Protein AF-A0A819YT07-F1 (afdb_monomer_lite)

Sequence (107 aa):
MRFDDILPVLKWKNIRHAIMKVDIQWAEIYLCQTGDKVFDFVNIPVILMEWDIGARHDIRMQYVLKYFLGRGYVATVDMCKILDENDALRSWPPDVFWMKMNLSEIC

Secondary structure (DSSP, 8-state):
--GGGGHHHHHHTT--B--EEEE-TT-HHHHHHH-HHHHHHSB--EEEEE--TT---HHHHHHHHHHHHHTTEEEEETTTEEPPHHHHHHS--SEEEEEEGGGTT--

pLDDT: mean 87.59, std 11.16, range [54.34, 97.81]

Radius of gyration: 13.73 Å; chains: 1; bounding box: 28×25×36 Å

Structure (mmCIF, N/CA/C/O backbone):
data_AF-A0A819YT07-F1
#
_entry.id   AF-A0A819YT07-F1
#
loop_
_atom_site.group_PDB
_atom_site.id
_atom_site.type_symbol
_atom_site.label_atom_id
_atom_site.label_alt_id
_atom_site.label_comp_id
_atom_site.label_asym_id
_atom_site.label_entity_id
_atom_site.label_seq_id
_atom_site.pdbx_PDB_ins_code
_atom_site.Cartn_x
_atom_site.Cartn_y
_atom_site.Cartn_z
_atom_site.occupancy
_atom_site.B_iso_or_equiv
_atom_site.auth_seq_id
_atom_site.auth_comp_id
_atom_site.auth_asym_id
_atom_site.auth_atom_id
_atom_site.pdbx_PDB_model_num
ATOM 1 N N . MET A 1 1 ? 6.335 13.702 9.997 1.00 81.75 1 MET A N 1
ATOM 2 C CA . MET A 1 1 ? 5.110 13.075 10.533 1.00 81.75 1 MET A CA 1
ATOM 3 C C . MET A 1 1 ? 5.015 11.701 9.908 1.00 81.75 1 MET A C 1
ATOM 5 O O . MET A 1 1 ? 5.123 11.628 8.694 1.00 81.75 1 MET A O 1
ATOM 9 N N . ARG A 1 2 ? 4.907 10.640 10.709 1.00 93.25 2 ARG A N 1
ATOM 10 C CA . ARG A 1 2 ? 4.760 9.259 10.221 1.00 93.25 2 ARG A CA 1
ATOM 11 C C . ARG A 1 2 ? 3.305 8.987 9.871 1.00 93.25 2 ARG A C 1
ATOM 13 O O . ARG A 1 2 ? 2.425 9.602 10.472 1.00 93.25 2 ARG A O 1
ATOM 20 N N . PHE A 1 3 ? 3.042 8.032 8.981 1.00 94.31 3 PHE A N 1
ATOM 21 C CA . PHE A 1 3 ? 1.657 7.664 8.686 1.00 94.31 3 PHE A CA 1
ATOM 22 C C . PHE A 1 3 ? 0.936 7.140 9.939 1.00 94.31 3 PHE A C 1
ATOM 24 O O . PHE A 1 3 ? -0.160 7.595 10.251 1.00 94.31 3 PHE A O 1
ATOM 31 N N . ASP A 1 4 ? 1.604 6.312 10.745 1.00 96.75 4 ASP A N 1
ATOM 32 C CA . ASP A 1 4 ? 1.079 5.794 12.014 1.00 96.75 4 ASP A CA 1
ATOM 33 C C . ASP A 1 4 ? 0.693 6.859 13.053 1.00 96.75 4 ASP A C 1
ATOM 35 O O . ASP A 1 4 ? -0.058 6.558 13.986 1.00 96.75 4 ASP A O 1
ATOM 39 N N . ASP A 1 5 ? 1.153 8.107 12.913 1.00 97.06 5 ASP A N 1
ATOM 40 C CA . ASP A 1 5 ? 0.789 9.181 13.840 1.00 97.06 5 ASP A CA 1
ATOM 41 C C . ASP A 1 5 ? -0.709 9.561 13.718 1.00 97.06 5 ASP A C 1
ATOM 43 O O . ASP A 1 5 ? -1.254 10.192 14.623 1.00 97.06 5 ASP A O 1
ATOM 47 N N . ILE A 1 6 ? -1.415 9.122 12.660 1.00 95.06 6 ILE A N 1
ATOM 48 C CA . ILE A 1 6 ? -2.877 9.274 12.519 1.00 95.06 6 ILE A CA 1
ATOM 49 C C . ILE A 1 6 ? -3.679 8.267 13.365 1.00 95.06 6 ILE A C 1
ATOM 51 O O . ILE A 1 6 ? -4.861 8.483 13.650 1.00 95.06 6 ILE A O 1
ATOM 55 N N . LEU A 1 7 ? -3.060 7.165 13.802 1.00 96.62 7 LEU A N 1
ATOM 56 C CA . LEU A 1 7 ? -3.747 6.061 14.477 1.00 96.62 7 LEU A CA 1
ATOM 57 C C . LEU A 1 7 ? -4.580 6.478 15.707 1.00 96.62 7 LEU A C 1
ATOM 59 O O . LEU A 1 7 ? -5.684 5.948 15.862 1.00 96.62 7 LEU A O 1
ATOM 63 N N . PRO A 1 8 ? -4.135 7.407 16.583 1.00 97.56 8 PRO A N 1
ATOM 64 C CA . PRO A 1 8 ? -4.948 7.859 17.712 1.00 97.56 8 PRO A CA 1
ATOM 65 C C . PRO A 1 8 ? -6.290 8.460 17.276 1.00 97.56 8 PRO A C 1
ATOM 67 O O . PRO A 1 8 ? -7.311 8.199 17.911 1.00 97.56 8 PRO A O 1
ATOM 70 N N . VAL A 1 9 ? -6.309 9.201 16.164 1.00 96.88 9 VAL A N 1
ATOM 71 C CA . VAL A 1 9 ? -7.529 9.807 15.613 1.00 96.88 9 VAL A CA 1
ATOM 72 C C . VAL A 1 9 ? -8.461 8.728 15.065 1.00 96.88 9 VAL A C 1
ATOM 74 O O . VAL A 1 9 ? -9.653 8.738 15.369 1.00 96.88 9 VAL A O 1
ATOM 77 N N . LEU A 1 10 ? -7.919 7.755 14.322 1.00 96.56 10 LEU A N 1
ATOM 78 C CA . LEU A 1 10 ? -8.692 6.626 13.790 1.00 96.56 10 LEU A CA 1
ATOM 79 C C . LEU A 1 10 ? -9.320 5.790 14.913 1.00 96.56 10 LEU A C 1
ATOM 81 O O . LEU A 1 10 ? -10.492 5.424 14.829 1.00 96.56 10 LEU A O 1
ATOM 85 N N . LYS A 1 11 ? -8.568 5.547 15.996 1.00 97.06 11 LYS A N 1
ATOM 86 C CA . LYS A 1 11 ? -9.058 4.866 17.205 1.00 97.06 11 LYS A CA 1
ATOM 87 C C . LYS A 1 11 ? -10.160 5.655 17.896 1.00 97.06 11 LYS A C 1
ATOM 89 O O . LYS A 1 11 ? -11.200 5.084 18.208 1.00 97.06 11 LYS A O 1
ATOM 94 N N . TRP A 1 12 ? -9.955 6.955 18.099 1.00 97.81 12 TRP A N 1
ATOM 95 C CA . TRP A 1 12 ? -10.937 7.824 18.747 1.00 97.81 12 TRP A CA 1
ATOM 96 C C . TRP A 1 12 ? -12.255 7.907 17.967 1.00 97.81 12 TRP A C 1
ATOM 98 O O . TRP A 1 12 ? -13.327 7.939 18.564 1.00 97.81 12 TRP A O 1
ATOM 108 N N . LYS A 1 13 ? -12.187 7.882 16.631 1.00 96.94 13 LYS A N 1
ATOM 109 C CA . LYS A 1 13 ? -13.360 7.846 15.745 1.00 96.94 13 LYS A CA 1
ATOM 110 C C . LYS A 1 13 ? -13.908 6.438 15.477 1.00 96.94 13 LYS A C 1
ATOM 112 O O . LYS A 1 13 ? -14.896 6.317 14.763 1.00 96.94 13 LYS A O 1
ATOM 117 N N . ASN A 1 14 ? -13.289 5.391 16.028 1.00 95.50 14 ASN A N 1
ATOM 118 C CA . ASN A 1 14 ? -13.607 3.984 15.764 1.00 95.50 14 ASN A CA 1
ATOM 119 C C . ASN A 1 14 ? -13.672 3.629 14.260 1.00 95.50 14 ASN A C 1
ATOM 121 O O . ASN A 1 14 ? -14.523 2.856 13.821 1.00 95.50 14 ASN A O 1
ATOM 125 N N . ILE A 1 15 ? -12.765 4.189 13.455 1.00 96.31 15 ILE A N 1
ATOM 126 C CA . ILE A 1 15 ? -12.667 3.873 12.026 1.00 96.31 15 ILE A CA 1
ATOM 127 C C . ILE A 1 15 ? -11.940 2.535 11.880 1.00 96.31 15 ILE A C 1
ATOM 129 O O . ILE A 1 15 ? -10.742 2.439 12.137 1.00 96.31 15 ILE A O 1
ATOM 133 N N . ARG A 1 16 ? -12.678 1.494 11.485 1.00 95.50 16 ARG A N 1
ATOM 134 C CA . ARG A 1 16 ? -12.165 0.122 11.302 1.00 95.50 16 ARG A CA 1
ATOM 135 C C . ARG A 1 16 ? -12.101 -0.329 9.851 1.00 95.50 16 ARG A C 1
ATOM 137 O O . ARG A 1 16 ? -11.432 -1.312 9.560 1.00 95.50 16 ARG A O 1
ATOM 144 N N . HIS A 1 17 ? -12.778 0.384 8.961 1.00 95.56 17 HIS A N 1
ATOM 145 C CA . HIS A 1 17 ? -12.851 0.088 7.538 1.00 95.56 17 HIS A CA 1
ATOM 146 C C . HIS A 1 17 ? -12.657 1.386 6.765 1.00 95.56 17 HIS A C 1
ATOM 148 O O . HIS A 1 17 ? -13.270 2.395 7.115 1.00 95.56 17 HIS A O 1
ATOM 154 N N . ALA A 1 18 ? -11.808 1.368 5.744 1.00 94.94 18 ALA A N 1
ATOM 155 C CA . ALA A 1 18 ? -11.573 2.533 4.901 1.00 94.94 18 ALA A CA 1
ATOM 156 C C . ALA A 1 18 ? -11.133 2.108 3.502 1.00 94.94 18 ALA A C 1
ATOM 158 O O . ALA A 1 18 ? -10.440 1.111 3.350 1.00 94.94 18 ALA A O 1
ATOM 159 N N . ILE A 1 19 ? -11.488 2.894 2.493 1.00 93.75 19 ILE A N 1
ATOM 160 C CA . ILE A 1 19 ? -10.828 2.848 1.186 1.00 93.75 19 ILE A CA 1
ATOM 161 C C . ILE A 1 19 ? -9.760 3.938 1.203 1.00 93.75 19 ILE A C 1
ATOM 163 O O . ILE A 1 19 ? -9.971 4.999 1.794 1.00 93.75 19 ILE A O 1
ATOM 167 N N . MET A 1 20 ? -8.611 3.671 0.594 1.00 95.69 20 MET A N 1
ATOM 168 C CA . MET A 1 20 ? -7.482 4.592 0.611 1.00 95.69 20 MET A CA 1
ATOM 169 C C . MET A 1 20 ? -7.153 5.071 -0.801 1.00 95.69 20 MET A C 1
ATOM 171 O O . MET A 1 20 ? -7.040 4.270 -1.723 1.00 95.69 20 MET A O 1
ATOM 175 N N . LYS A 1 21 ? -6.959 6.382 -0.949 1.00 95.69 21 LYS A N 1
ATOM 176 C CA . LYS A 1 21 ? -6.259 6.974 -2.089 1.00 95.69 21 LYS A CA 1
ATOM 177 C C . LYS A 1 21 ? -4.899 7.469 -1.599 1.00 95.69 21 LYS A C 1
ATOM 179 O O . LYS A 1 21 ? -4.833 8.136 -0.567 1.00 95.69 21 LYS A O 1
ATOM 184 N N . VAL A 1 22 ? -3.839 7.140 -2.325 1.00 94.69 22 VAL A N 1
ATOM 185 C CA . VAL A 1 22 ? -2.468 7.580 -2.086 1.00 94.69 22 VAL A CA 1
ATOM 186 C C . VAL A 1 22 ? -2.004 8.353 -3.310 1.00 94.69 22 VAL A C 1
ATOM 188 O O . VAL A 1 22 ? -1.830 7.784 -4.379 1.00 94.69 22 VAL A O 1
ATOM 191 N N . ASP A 1 23 ? -1.800 9.646 -3.120 1.00 92.38 23 ASP A N 1
ATOM 192 C CA . ASP A 1 23 ? -1.199 10.551 -4.096 1.00 92.38 23 ASP A CA 1
ATOM 193 C C . ASP A 1 23 ? -0.101 11.314 -3.348 1.00 92.38 23 ASP A C 1
ATOM 195 O O . ASP A 1 23 ? -0.326 12.360 -2.734 1.00 92.38 23 ASP A O 1
ATOM 199 N N . ILE A 1 24 ? 1.059 10.662 -3.232 1.00 85.88 24 ILE A N 1
ATOM 200 C CA . ILE A 1 24 ? 2.232 11.200 -2.541 1.00 85.88 24 ILE A CA 1
ATOM 201 C C . ILE A 1 24 ? 3.438 11.032 -3.449 1.00 85.88 24 ILE A C 1
ATOM 203 O O . ILE A 1 24 ? 3.981 9.945 -3.613 1.00 85.88 24 ILE A O 1
ATOM 207 N N . GLN A 1 25 ? 3.885 12.132 -4.036 1.00 83.50 25 GLN A N 1
ATOM 208 C CA . GLN A 1 25 ? 5.040 12.094 -4.916 1.00 83.50 25 GLN A CA 1
ATOM 209 C C . GLN A 1 25 ? 6.291 11.720 -4.106 1.00 83.50 25 GLN A C 1
ATOM 211 O O . GLN A 1 25 ? 6.647 12.410 -3.149 1.00 83.50 25 GLN A O 1
ATOM 216 N N . TRP A 1 26 ? 6.969 10.636 -4.497 1.00 80.75 26 TRP A N 1
ATOM 217 C CA . TRP A 1 26 ? 8.278 10.215 -3.963 1.00 80.75 26 TRP A CA 1
ATOM 218 C C . TRP A 1 26 ? 8.289 9.690 -2.518 1.00 80.75 26 TRP A C 1
ATOM 220 O O . TRP A 1 26 ? 9.351 9.327 -2.008 1.00 80.75 26 TRP A O 1
ATOM 230 N N . ALA A 1 27 ? 7.132 9.609 -1.859 1.00 88.12 27 ALA A N 1
ATOM 231 C CA . ALA A 1 27 ? 7.007 9.218 -0.453 1.00 88.12 27 ALA A CA 1
ATOM 232 C C . ALA A 1 27 ? 6.249 7.892 -0.239 1.00 88.12 27 ALA A C 1
ATOM 234 O O . ALA A 1 27 ? 5.905 7.541 0.889 1.00 88.12 27 ALA A O 1
ATOM 235 N N . GLU A 1 28 ? 6.029 7.117 -1.298 1.00 91.56 28 GLU A N 1
ATOM 236 C CA . GLU A 1 28 ? 5.312 5.837 -1.281 1.00 91.56 28 GLU A CA 1
ATOM 237 C C . GLU A 1 28 ? 6.036 4.808 -0.396 1.00 91.56 28 GLU A C 1
ATOM 239 O O . GLU A 1 28 ? 5.406 4.098 0.390 1.00 91.56 28 GLU A O 1
ATOM 244 N N . ILE A 1 29 ? 7.379 4.791 -0.431 1.00 91.81 29 ILE A N 1
ATOM 245 C CA . ILE A 1 29 ? 8.186 3.980 0.501 1.00 91.81 29 ILE A CA 1
ATOM 246 C C . ILE A 1 29 ? 7.928 4.417 1.941 1.00 91.81 29 ILE A C 1
ATOM 248 O O . ILE A 1 29 ? 7.785 3.574 2.820 1.00 91.81 29 ILE A O 1
ATOM 252 N N . TYR A 1 30 ? 7.875 5.726 2.193 1.00 93.25 30 TYR A N 1
ATOM 253 C CA . TYR A 1 30 ? 7.731 6.259 3.544 1.00 93.25 30 TYR A CA 1
ATOM 254 C C . TYR A 1 30 ? 6.374 5.893 4.158 1.00 93.25 30 TYR A C 1
ATOM 256 O O . TYR A 1 30 ? 6.306 5.569 5.346 1.00 93.25 30 TYR A O 1
ATOM 264 N N . LEU A 1 31 ? 5.306 5.862 3.351 1.00 94.69 31 LEU A N 1
ATOM 265 C CA . LEU A 1 31 ? 4.010 5.306 3.753 1.00 94.69 31 LEU A CA 1
ATOM 266 C C . LEU A 1 31 ? 4.157 3.851 4.216 1.00 94.69 31 LEU A C 1
ATOM 268 O O . LEU A 1 31 ? 3.725 3.510 5.314 1.00 94.69 31 LEU A O 1
ATOM 272 N N . CYS A 1 32 ? 4.812 3.015 3.410 1.00 94.94 32 CYS A N 1
ATOM 273 C CA . CYS A 1 32 ? 5.009 1.598 3.713 1.00 94.94 32 CYS A CA 1
ATOM 274 C C . CYS A 1 32 ? 5.897 1.390 4.956 1.00 94.94 32 CYS A C 1
ATOM 276 O O . CYS A 1 32 ? 5.590 0.572 5.813 1.00 94.94 32 CYS A O 1
ATOM 278 N N . GLN A 1 33 ? 6.962 2.179 5.113 1.00 95.56 33 GLN A N 1
ATOM 279 C CA . GLN A 1 33 ? 7.883 2.109 6.256 1.00 95.56 33 GLN A CA 1
ATOM 280 C C . GLN A 1 33 ? 7.259 2.537 7.585 1.00 95.56 33 GLN A C 1
ATOM 282 O O . GLN A 1 33 ? 7.786 2.210 8.647 1.00 95.56 33 GLN A O 1
ATOM 287 N N . THR A 1 34 ? 6.202 3.348 7.545 1.00 96.81 34 THR A N 1
ATOM 288 C CA . THR A 1 34 ? 5.674 4.013 8.741 1.00 96.81 34 THR A CA 1
ATOM 289 C C . THR A 1 34 ? 4.192 3.776 8.980 1.00 96.81 34 THR A C 1
ATOM 291 O O . THR A 1 34 ? 3.624 4.438 9.848 1.00 96.81 34 THR A O 1
ATOM 294 N N . GLY A 1 35 ? 3.566 2.884 8.210 1.00 96.00 35 GLY A N 1
ATOM 295 C CA . GLY A 1 35 ? 2.121 2.676 8.216 1.00 96.00 35 GLY A CA 1
ATOM 296 C C . GLY A 1 35 ? 1.639 1.370 8.828 1.00 96.00 35 GLY A C 1
ATOM 297 O O . GLY A 1 35 ? 0.437 1.101 8.792 1.00 96.00 35 GLY A O 1
ATOM 298 N N . ASP A 1 36 ? 2.541 0.554 9.372 1.00 96.75 36 ASP A N 1
ATOM 299 C CA . ASP A 1 36 ? 2.210 -0.796 9.822 1.00 96.75 36 ASP A CA 1
ATOM 300 C C . ASP A 1 36 ? 1.052 -0.831 10.810 1.00 96.75 36 ASP A C 1
ATOM 302 O O . ASP A 1 36 ? 0.109 -1.600 10.631 1.00 96.75 36 ASP A O 1
ATOM 306 N N . LYS A 1 37 ? 1.061 0.046 11.816 1.00 97.31 37 LYS A N 1
ATOM 307 C CA . LYS A 1 37 ? 0.033 0.010 12.861 1.00 97.31 37 LYS A CA 1
ATOM 308 C C . LYS A 1 37 ? -1.326 0.441 12.329 1.00 97.31 37 LYS A C 1
ATOM 310 O O . LYS A 1 37 ? -2.346 -0.033 12.829 1.00 97.31 37 LYS A O 1
ATOM 315 N N . VAL A 1 38 ? -1.364 1.348 11.353 1.00 97.25 38 VAL A N 1
ATOM 316 C CA . VAL A 1 38 ? -2.615 1.729 10.686 1.00 97.25 38 VAL A CA 1
ATOM 317 C C . VAL A 1 38 ? -3.137 0.578 9.834 1.00 97.25 38 VAL A C 1
ATOM 319 O O . VAL A 1 38 ? -4.316 0.251 9.961 1.00 97.25 38 VAL A O 1
ATOM 322 N N . PHE A 1 39 ? -2.286 -0.071 9.035 1.00 96.19 39 PHE A N 1
ATOM 323 C CA . PHE A 1 39 ? -2.682 -1.216 8.204 1.00 96.19 39 PHE A CA 1
ATOM 324 C C . PHE A 1 39 ? -3.072 -2.457 9.022 1.00 96.19 39 PHE A C 1
ATOM 326 O O . PHE A 1 39 ? -3.880 -3.259 8.553 1.00 96.19 39 PHE A O 1
ATOM 333 N N . ASP A 1 40 ? -2.557 -2.599 10.245 1.00 96.38 40 ASP A N 1
ATOM 334 C CA . ASP A 1 40 ? -2.947 -3.665 11.176 1.00 96.38 40 ASP A CA 1
ATOM 335 C C . ASP A 1 40 ? -4.272 -3.358 11.900 1.00 96.38 40 ASP A C 1
ATOM 337 O O . ASP A 1 40 ? -5.015 -4.265 12.276 1.00 96.38 40 ASP A O 1
ATOM 341 N N . PHE A 1 41 ? -4.583 -2.077 12.123 1.00 97.12 41 PHE A N 1
ATOM 342 C CA . PHE A 1 41 ? -5.777 -1.651 12.859 1.00 97.12 41 PHE A CA 1
ATOM 343 C C . PHE A 1 41 ? -7.006 -1.435 11.966 1.00 97.12 41 PHE A C 1
ATOM 345 O O . PHE A 1 41 ? -8.129 -1.737 12.386 1.00 97.12 41 PHE A O 1
ATOM 352 N N . VAL A 1 42 ? -6.806 -0.871 10.773 1.00 97.06 42 VAL A N 1
ATOM 353 C CA . VAL A 1 42 ? -7.861 -0.558 9.805 1.00 97.06 42 VAL A CA 1
ATOM 354 C C . VAL A 1 42 ? -7.869 -1.612 8.713 1.00 97.06 42 VAL A C 1
ATOM 356 O O . VAL A 1 42 ? -6.871 -1.847 8.036 1.00 97.06 42 VAL A O 1
ATOM 359 N N . ASN A 1 43 ? -9.031 -2.205 8.468 1.00 95.31 43 ASN A N 1
ATOM 360 C CA . ASN A 1 43 ? -9.232 -3.011 7.283 1.00 95.31 43 ASN A CA 1
ATOM 361 C C . ASN A 1 43 ? -9.357 -2.105 6.052 1.00 95.31 43 ASN A C 1
ATOM 363 O O . ASN A 1 43 ? -10.400 -1.485 5.829 1.00 95.31 43 ASN A O 1
ATOM 367 N N . ILE A 1 44 ? -8.288 -2.053 5.261 1.00 96.00 44 ILE A N 1
ATOM 368 C CA . ILE A 1 44 ? -8.227 -1.308 4.005 1.00 96.00 44 ILE A CA 1
ATOM 369 C C . ILE A 1 44 ? -8.303 -2.314 2.851 1.00 96.00 44 ILE A C 1
ATOM 371 O O . ILE A 1 44 ? -7.299 -2.924 2.510 1.00 96.00 44 ILE A O 1
ATOM 375 N N . PRO A 1 45 ? -9.490 -2.602 2.297 1.00 93.44 45 PRO A N 1
ATOM 376 C CA . PRO A 1 45 ? -9.629 -3.594 1.233 1.00 93.44 45 PRO A CA 1
ATOM 377 C C . PRO A 1 45 ? -9.020 -3.169 -0.107 1.00 93.44 45 PRO A C 1
ATOM 379 O O . PRO A 1 45 ? -8.572 -4.032 -0.861 1.00 93.44 45 PRO A O 1
ATOM 382 N N . VAL A 1 46 ? -9.037 -1.864 -0.397 1.00 93.44 46 VAL A N 1
ATOM 383 C CA . VAL A 1 46 ? -8.624 -1.283 -1.678 1.00 93.44 46 VAL A CA 1
ATOM 384 C C . VAL A 1 46 ? -7.806 -0.019 -1.431 1.00 93.44 46 VAL A C 1
ATOM 386 O O . VAL A 1 46 ? -8.200 0.839 -0.631 1.00 93.44 46 VAL A O 1
ATOM 389 N N . ILE A 1 47 ? -6.685 0.091 -2.141 1.00 95.44 47 ILE A N 1
ATOM 390 C CA . ILE A 1 47 ? -5.807 1.260 -2.155 1.00 95.44 47 ILE A CA 1
ATOM 391 C C . ILE A 1 47 ? -5.575 1.659 -3.610 1.00 95.44 47 ILE A C 1
ATOM 393 O O . ILE A 1 47 ? -4.985 0.885 -4.353 1.00 95.44 47 ILE A O 1
ATOM 397 N N . LEU A 1 48 ? -5.996 2.854 -4.009 1.00 95.06 48 LEU A N 1
ATOM 398 C CA . LEU A 1 48 ? -5.559 3.467 -5.264 1.00 95.06 48 LEU A CA 1
ATOM 399 C C . LEU A 1 48 ? -4.278 4.251 -4.989 1.00 95.06 48 LEU A C 1
ATOM 401 O O . LEU A 1 48 ? -4.293 5.146 -4.147 1.00 95.06 48 LEU A O 1
ATOM 405 N N . MET A 1 49 ? -3.191 3.918 -5.672 1.00 93.88 49 MET A N 1
ATOM 406 C CA . MET A 1 49 ? -1.911 4.607 -5.562 1.00 93.88 49 MET A CA 1
ATOM 407 C C . MET A 1 49 ? -1.511 5.188 -6.914 1.00 93.88 49 MET A C 1
ATOM 409 O O . MET A 1 49 ? -1.280 4.432 -7.858 1.00 93.88 49 MET A O 1
ATOM 413 N N . GLU A 1 50 ? -1.420 6.513 -6.971 1.00 91.94 50 GLU A N 1
ATOM 414 C CA . GLU A 1 50 ? -0.981 7.263 -8.148 1.00 91.94 50 GLU A CA 1
ATOM 415 C C . GLU A 1 50 ? 0.546 7.437 -8.102 1.00 91.94 50 GLU A C 1
ATOM 417 O O . GLU A 1 50 ? 1.131 7.728 -7.055 1.00 91.94 50 GLU A O 1
ATOM 422 N N . TRP A 1 51 ? 1.191 7.238 -9.246 1.00 87.94 51 TRP A N 1
ATOM 423 C CA . TRP A 1 51 ? 2.634 7.257 -9.437 1.00 87.94 51 TRP A CA 1
ATOM 424 C C . TRP A 1 51 ? 3.011 8.253 -10.527 1.00 87.94 51 TRP A C 1
ATOM 426 O O . TRP A 1 51 ? 2.447 8.259 -11.621 1.00 87.94 51 TRP A O 1
ATOM 436 N N . ASP A 1 52 ? 4.047 9.046 -10.261 1.00 82.25 52 ASP A N 1
ATOM 437 C CA . ASP A 1 52 ? 4.636 9.910 -11.280 1.00 82.25 52 ASP A CA 1
ATOM 438 C C . ASP A 1 52 ? 5.440 9.081 -12.302 1.00 82.25 52 ASP A C 1
ATOM 440 O O . ASP A 1 52 ? 6.368 8.340 -11.957 1.00 82.25 52 ASP A O 1
ATOM 444 N N . ILE A 1 53 ? 5.087 9.243 -13.579 1.00 66.12 53 ILE A N 1
ATOM 445 C CA . ILE A 1 53 ? 5.609 8.504 -14.737 1.00 66.12 53 ILE A CA 1
ATOM 446 C C . ILE A 1 53 ? 7.124 8.728 -14.913 1.00 66.12 53 ILE A C 1
ATOM 448 O O . ILE A 1 53 ? 7.832 7.853 -15.418 1.00 66.12 53 ILE A O 1
ATOM 452 N N . GLY A 1 54 ? 7.651 9.880 -14.477 1.00 60.66 54 GLY A N 1
ATOM 453 C CA . GLY A 1 54 ? 9.066 10.242 -14.640 1.00 60.66 54 GLY A CA 1
ATOM 454 C C . GLY A 1 54 ? 10.034 9.546 -13.675 1.00 60.66 54 GLY A C 1
ATOM 455 O O . GLY A 1 54 ? 11.247 9.566 -13.883 1.00 60.66 54 GLY A O 1
ATOM 456 N N . ALA A 1 55 ? 9.519 8.910 -12.624 1.00 56.22 55 ALA A N 1
ATOM 457 C CA . ALA A 1 55 ? 10.279 8.516 -11.446 1.00 56.22 55 ALA A CA 1
ATOM 458 C C . ALA A 1 55 ? 10.523 6.998 -11.367 1.00 56.22 55 ALA A C 1
ATOM 460 O O . ALA A 1 55 ? 10.121 6.336 -10.401 1.00 56.22 55 ALA A O 1
ATOM 461 N N . ARG A 1 56 ? 11.173 6.408 -12.379 1.00 62.97 56 ARG A N 1
ATOM 462 C CA . ARG A 1 56 ? 11.574 4.991 -12.317 1.00 62.97 56 ARG A CA 1
ATOM 463 C C . ARG A 1 56 ? 12.630 4.792 -11.232 1.00 62.97 56 ARG A C 1
ATOM 465 O O . ARG A 1 56 ? 13.801 5.110 -11.413 1.00 62.97 56 ARG A O 1
ATOM 472 N N . HIS A 1 57 ? 12.196 4.247 -10.101 1.00 75.56 57 HIS A N 1
ATOM 473 C CA . HIS A 1 57 ? 13.072 3.809 -9.026 1.00 75.56 57 HIS A CA 1
ATOM 474 C C . HIS A 1 57 ? 12.726 2.376 -8.658 1.00 75.56 57 HIS A C 1
ATOM 476 O O . HIS A 1 57 ? 11.871 2.134 -7.808 1.00 75.56 57 HIS A O 1
ATOM 482 N N . ASP A 1 58 ? 13.427 1.428 -9.271 1.00 80.19 58 ASP A N 1
ATOM 483 C CA . ASP A 1 58 ? 13.188 -0.006 -9.093 1.00 80.19 58 ASP A CA 1
ATOM 484 C C . ASP A 1 58 ? 13.204 -0.409 -7.615 1.00 80.19 58 ASP A C 1
ATOM 486 O O . ASP A 1 58 ? 12.343 -1.154 -7.164 1.00 80.19 58 ASP A O 1
ATOM 490 N N . ILE A 1 59 ? 14.119 0.159 -6.823 1.00 85.44 59 ILE A N 1
ATOM 491 C CA . ILE A 1 59 ? 14.212 -0.095 -5.376 1.00 85.44 59 ILE A CA 1
ATOM 492 C C . ILE A 1 59 ? 12.923 0.323 -4.654 1.00 85.44 59 ILE A C 1
ATOM 494 O O . ILE A 1 59 ? 12.433 -0.396 -3.783 1.00 85.44 59 ILE A O 1
ATOM 498 N N . ARG A 1 60 ? 12.356 1.474 -5.029 1.00 86.06 60 ARG A N 1
ATOM 499 C CA . ARG A 1 60 ? 11.109 1.995 -4.462 1.00 86.06 60 ARG A CA 1
ATOM 500 C C . ARG A 1 60 ? 9.937 1.092 -4.802 1.00 86.06 60 ARG A C 1
ATOM 502 O O . ARG A 1 60 ? 9.215 0.666 -3.906 1.00 86.06 60 ARG A O 1
ATOM 509 N N . MET A 1 61 ? 9.779 0.790 -6.085 1.00 87.75 61 MET A N 1
ATOM 510 C CA . MET A 1 61 ? 8.691 -0.046 -6.588 1.00 87.75 61 MET A CA 1
ATOM 511 C C . MET A 1 61 ? 8.759 -1.445 -5.974 1.00 87.75 61 MET A C 1
ATOM 513 O O . MET A 1 61 ? 7.760 -1.943 -5.468 1.00 87.75 61 MET A O 1
ATOM 517 N N . GLN A 1 62 ? 9.954 -2.040 -5.905 1.00 89.75 62 GLN A N 1
ATOM 518 C CA . GLN A 1 62 ? 10.173 -3.333 -5.254 1.00 89.75 62 GLN A CA 1
ATOM 519 C C . GLN A 1 62 ? 9.828 -3.310 -3.765 1.00 89.75 62 GLN A C 1
ATOM 521 O O . GLN A 1 62 ? 9.283 -4.288 -3.257 1.00 89.75 62 GLN A O 1
ATOM 526 N N . TYR A 1 63 ? 10.151 -2.229 -3.050 1.00 92.00 63 TYR A N 1
ATOM 527 C CA . TYR A 1 63 ? 9.792 -2.110 -1.638 1.00 92.00 63 TYR A CA 1
ATOM 528 C C . TYR A 1 63 ? 8.274 -2.089 -1.460 1.00 92.00 63 TYR A C 1
ATOM 530 O O . TYR A 1 63 ? 7.738 -2.849 -0.657 1.00 92.00 63 TYR A O 1
ATOM 538 N N . VAL A 1 64 ? 7.587 -1.251 -2.238 1.00 92.81 64 VAL A N 1
ATOM 539 C CA . VAL A 1 64 ? 6.131 -1.106 -2.168 1.00 92.81 64 VAL A CA 1
ATOM 540 C C . VAL A 1 64 ? 5.422 -2.403 -2.577 1.00 92.81 64 VAL A C 1
ATOM 542 O O . VAL A 1 64 ? 4.526 -2.850 -1.863 1.00 92.81 64 VAL A O 1
ATOM 545 N N . LEU A 1 65 ? 5.882 -3.069 -3.644 1.00 92.25 65 LEU A N 1
ATOM 546 C CA . LEU A 1 65 ? 5.416 -4.404 -4.037 1.00 92.25 65 LEU A CA 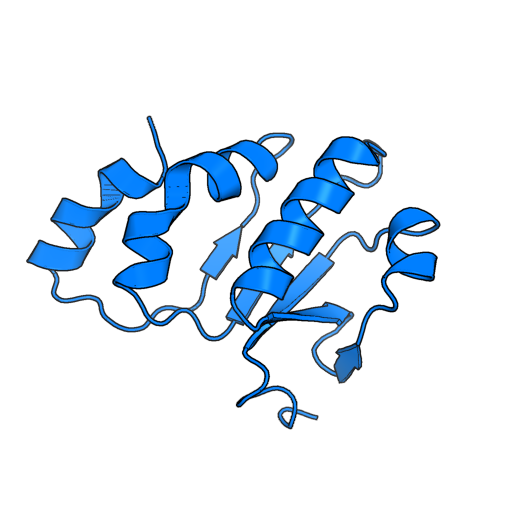1
ATOM 547 C C . LEU A 1 65 ? 5.523 -5.392 -2.878 1.00 92.25 65 LEU A C 1
ATOM 549 O O . LEU A 1 65 ? 4.520 -5.957 -2.453 1.00 92.25 65 LEU A O 1
ATOM 553 N N . LYS A 1 66 ? 6.728 -5.570 -2.326 1.00 93.44 66 LYS A N 1
ATOM 554 C CA . LYS A 1 66 ? 6.967 -6.522 -1.231 1.00 93.44 66 LYS A CA 1
ATOM 555 C C . LYS A 1 66 ? 6.109 -6.215 -0.009 1.00 93.4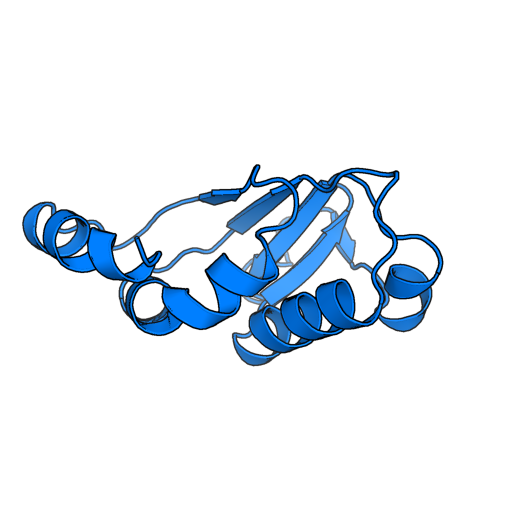4 66 LYS A C 1
ATOM 557 O O . LYS A 1 66 ? 5.611 -7.142 0.626 1.00 93.44 66 LYS A O 1
ATOM 562 N N . TYR A 1 67 ? 5.930 -4.934 0.308 1.00 95.62 67 TYR A N 1
ATOM 563 C CA . TYR A 1 67 ? 5.108 -4.495 1.427 1.00 95.62 67 TYR A CA 1
ATOM 564 C C . TYR A 1 67 ? 3.650 -4.940 1.279 1.00 95.62 67 TYR A C 1
ATOM 566 O O . TYR A 1 67 ? 3.099 -5.580 2.175 1.00 95.62 67 TYR A O 1
ATOM 574 N N . PHE A 1 68 ? 3.026 -4.633 0.142 1.00 95.19 68 PHE A N 1
ATOM 575 C CA . PHE A 1 68 ? 1.618 -4.949 -0.076 1.00 95.19 68 PHE A CA 1
ATOM 576 C C . PHE A 1 68 ? 1.383 -6.438 -0.343 1.00 95.19 68 PHE A C 1
ATOM 578 O O . PHE A 1 68 ? 0.457 -7.011 0.234 1.00 95.19 68 PHE A O 1
ATOM 585 N N . LEU A 1 69 ? 2.252 -7.103 -1.109 1.00 92.94 69 LEU A N 1
ATOM 586 C CA . LEU A 1 69 ? 2.187 -8.555 -1.318 1.00 92.94 69 LEU A CA 1
ATOM 587 C C . LEU A 1 69 ? 2.297 -9.312 0.013 1.00 92.94 69 LEU A C 1
ATOM 589 O O . LEU A 1 69 ? 1.483 -10.188 0.302 1.00 92.94 69 LEU A O 1
ATOM 593 N N . GLY A 1 70 ? 3.233 -8.913 0.885 1.00 93.81 70 GLY A N 1
ATOM 594 C CA . GLY A 1 70 ? 3.389 -9.488 2.226 1.00 93.81 70 GLY A CA 1
ATOM 595 C C . GLY A 1 70 ? 2.175 -9.283 3.141 1.00 93.81 70 GLY A C 1
ATOM 596 O O . GLY A 1 70 ? 2.014 -10.004 4.123 1.00 93.81 70 GLY A O 1
ATOM 597 N N . ARG A 1 71 ? 1.2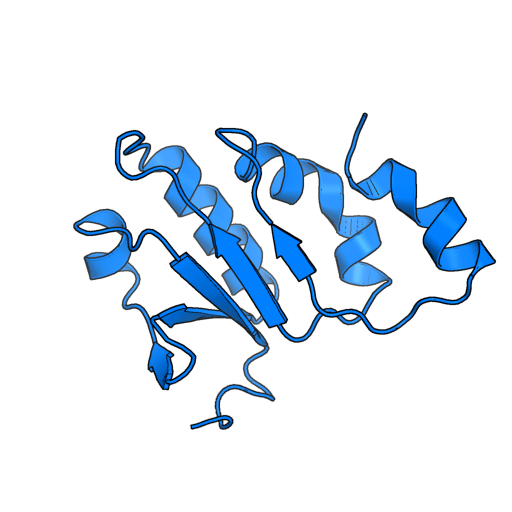91 -8.335 2.807 1.00 93.56 71 ARG A N 1
ATOM 598 C CA . ARG A 1 71 ? 0.031 -8.053 3.511 1.00 93.56 71 ARG A CA 1
ATOM 599 C C . ARG A 1 71 ? -1.200 -8.660 2.822 1.00 93.56 71 ARG A C 1
ATOM 601 O O . ARG A 1 71 ? -2.325 -8.359 3.224 1.00 93.56 71 ARG A O 1
ATOM 608 N N . GLY A 1 72 ? -1.001 -9.516 1.817 1.00 92.56 72 GLY A N 1
ATOM 609 C CA . GLY A 1 72 ? -2.074 -10.225 1.113 1.00 92.56 72 GLY A CA 1
ATOM 610 C C . GLY A 1 72 ? -2.836 -9.370 0.097 1.00 92.56 72 GLY A C 1
ATOM 611 O O . GLY A 1 72 ? -3.993 -9.672 -0.209 1.00 92.56 72 GLY A O 1
ATOM 612 N N . TYR A 1 73 ? -2.219 -8.295 -0.398 1.00 93.19 73 TYR A N 1
ATOM 613 C CA . TYR A 1 73 ? -2.748 -7.531 -1.525 1.00 93.19 73 TYR A CA 1
ATOM 614 C C . TYR A 1 73 ? -2.211 -8.071 -2.850 1.00 93.19 73 TYR A C 1
ATOM 616 O O . TYR A 1 73 ? -1.104 -8.596 -2.915 1.00 93.19 73 TYR A O 1
ATOM 624 N N . VAL A 1 74 ? -2.976 -7.861 -3.915 1.00 91.75 74 VAL A N 1
ATOM 625 C CA . VAL A 1 74 ? -2.552 -7.998 -5.307 1.00 91.75 74 VAL A CA 1
ATOM 626 C C . VAL A 1 74 ? -2.517 -6.620 -5.957 1.00 91.75 74 VAL A C 1
ATOM 628 O O . VAL A 1 74 ? -3.384 -5.785 -5.693 1.00 91.75 74 VAL A O 1
ATOM 631 N N . ALA A 1 75 ? -1.504 -6.379 -6.787 1.00 91.31 75 ALA A N 1
ATOM 632 C CA . ALA A 1 75 ? -1.445 -5.196 -7.635 1.00 91.31 75 ALA A CA 1
ATOM 633 C C . ALA A 1 75 ? -2.320 -5.422 -8.869 1.00 91.31 75 ALA A C 1
ATOM 635 O O . ALA A 1 75 ? -2.204 -6.457 -9.526 1.00 91.31 75 ALA A O 1
ATOM 636 N N . THR A 1 76 ? -3.171 -4.460 -9.207 1.00 89.69 76 THR A N 1
ATOM 637 C CA . THR A 1 76 ? -3.996 -4.495 -10.414 1.00 89.69 76 THR A CA 1
ATOM 638 C C . THR A 1 76 ? -3.979 -3.149 -11.134 1.00 89.69 76 THR A C 1
ATOM 640 O O . THR A 1 76 ? -3.781 -2.095 -10.524 1.00 89.69 76 THR A O 1
ATOM 643 N N . VAL A 1 77 ? -4.191 -3.203 -12.445 1.00 85.62 77 VAL A N 1
ATOM 644 C CA . VAL A 1 77 ? -4.492 -2.062 -13.310 1.00 85.62 77 VAL A CA 1
ATOM 645 C C . VAL A 1 77 ? -5.979 -2.135 -13.646 1.00 85.62 77 VAL A C 1
ATOM 647 O O . VAL A 1 77 ? -6.488 -3.213 -13.964 1.00 85.62 77 VAL A O 1
ATOM 650 N N . ASP A 1 78 ? -6.680 -1.006 -13.532 1.00 77.88 78 ASP A N 1
ATOM 651 C CA . ASP A 1 78 ? -8.120 -0.882 -13.808 1.00 77.88 78 ASP A CA 1
ATOM 652 C C . ASP A 1 78 ? -9.014 -1.876 -13.035 1.00 77.88 78 ASP A C 1
ATOM 654 O O . ASP A 1 78 ? -10.052 -2.303 -13.534 1.00 77.88 78 ASP A O 1
ATOM 658 N N . MET A 1 79 ? -8.606 -2.263 -11.817 1.00 73.12 79 MET A N 1
ATOM 659 C CA . MET A 1 79 ? -9.249 -3.240 -10.911 1.00 73.12 79 MET A CA 1
ATOM 660 C C . MET A 1 79 ? -9.400 -4.678 -11.439 1.00 73.12 79 MET A C 1
ATOM 662 O O . MET A 1 79 ? -9.463 -5.600 -10.635 1.00 73.12 79 MET A O 1
ATOM 666 N N . CYS A 1 80 ? -9.399 -4.900 -12.754 1.00 75.31 80 CYS A N 1
ATOM 667 C CA . CYS A 1 80 ? -9.650 -6.216 -13.344 1.00 75.31 80 CYS A CA 1
ATOM 668 C C . CYS A 1 80 ? -8.386 -6.932 -13.848 1.00 75.31 80 CYS A C 1
ATOM 670 O O . CYS A 1 80 ? -8.431 -8.125 -14.144 1.00 75.31 80 CYS A O 1
ATOM 672 N N . LYS A 1 81 ? -7.257 -6.229 -14.010 1.00 84.12 81 LYS A N 1
ATOM 673 C CA . LYS A 1 81 ? -6.033 -6.819 -14.569 1.00 84.12 81 LYS A CA 1
ATOM 674 C C . LYS A 1 81 ? -4.945 -6.899 -13.512 1.00 84.12 81 LYS A C 1
ATOM 676 O O . LYS A 1 81 ? -4.334 -5.885 -13.193 1.00 84.12 81 LYS A O 1
ATOM 681 N N . ILE A 1 82 ? -4.661 -8.102 -13.012 1.00 86.88 82 ILE A N 1
ATOM 682 C CA . ILE A 1 82 ? -3.514 -8.329 -12.123 1.00 86.88 82 ILE A CA 1
ATOM 683 C C . ILE A 1 82 ? -2.229 -7.926 -12.851 1.00 86.88 82 ILE A C 1
ATOM 685 O O . ILE A 1 82 ? -1.996 -8.298 -14.003 1.00 86.88 82 ILE A O 1
ATOM 689 N N . LEU A 1 83 ? -1.420 -7.123 -12.172 1.00 85.44 83 LEU A N 1
ATOM 690 C CA . LEU A 1 83 ? -0.129 -6.678 -12.656 1.00 85.44 83 LEU A CA 1
ATOM 691 C C . LEU A 1 83 ? 0.899 -7.784 -12.389 1.00 85.44 83 LEU A C 1
ATOM 693 O O . LEU A 1 83 ? 1.129 -8.149 -11.237 1.00 85.44 83 LEU A O 1
ATOM 697 N N . ASP A 1 84 ? 1.514 -8.314 -13.446 1.00 83.44 84 ASP A N 1
ATOM 698 C CA . ASP A 1 84 ? 2.631 -9.253 -13.308 1.00 83.44 84 ASP A CA 1
ATOM 699 C C . ASP A 1 84 ? 3.842 -8.523 -12.715 1.00 83.44 84 ASP A C 1
ATOM 701 O O . ASP A 1 84 ? 4.235 -7.469 -13.211 1.00 83.44 84 ASP A O 1
ATOM 705 N N . GLU A 1 85 ? 4.441 -9.069 -11.655 1.00 79.25 85 GLU A N 1
ATOM 706 C CA . GLU A 1 85 ? 5.557 -8.434 -10.943 1.00 79.25 85 GLU A CA 1
ATOM 707 C C . GLU A 1 85 ? 6.784 -8.184 -11.837 1.00 79.25 85 GLU A C 1
ATOM 709 O O . GLU A 1 85 ? 7.471 -7.170 -11.681 1.00 79.25 85 GLU A O 1
ATOM 714 N N . ASN A 1 86 ? 7.062 -9.082 -12.788 1.00 77.50 86 ASN A N 1
ATOM 715 C CA . ASN A 1 86 ? 8.202 -8.959 -13.696 1.00 77.50 86 ASN A CA 1
ATOM 716 C C . ASN A 1 86 ? 7.962 -7.870 -14.744 1.00 77.50 86 ASN A C 1
ATOM 718 O O . ASN A 1 86 ? 8.893 -7.143 -15.108 1.00 77.50 86 ASN A O 1
ATOM 722 N N . ASP A 1 87 ? 6.721 -7.739 -15.213 1.00 78.19 87 ASP A N 1
ATOM 723 C CA . ASP A 1 87 ? 6.336 -6.696 -16.164 1.00 78.19 87 ASP A CA 1
ATOM 724 C C . ASP A 1 87 ? 6.141 -5.338 -15.478 1.00 78.19 87 ASP A C 1
ATOM 726 O O . ASP A 1 87 ? 6.479 -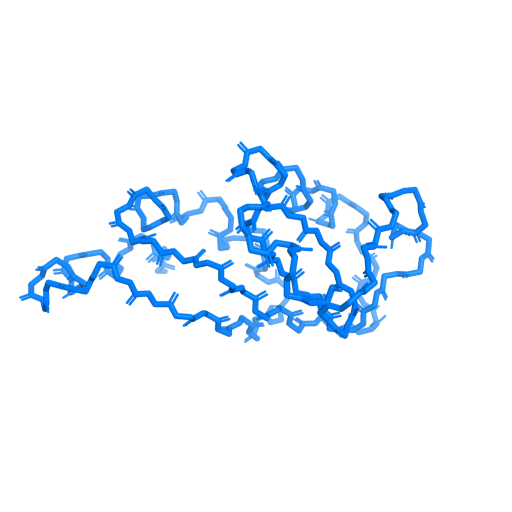4.304 -16.064 1.00 78.19 87 ASP A O 1
ATOM 730 N N . ALA A 1 88 ? 5.700 -5.330 -14.216 1.00 79.19 88 ALA A N 1
ATOM 731 C CA . ALA A 1 88 ? 5.505 -4.132 -13.404 1.00 79.19 88 ALA A CA 1
ATOM 732 C C . ALA A 1 88 ? 6.772 -3.276 -13.357 1.00 79.19 88 ALA A C 1
ATOM 734 O O . ALA A 1 88 ? 6.734 -2.077 -13.618 1.00 79.19 88 ALA A O 1
ATOM 735 N N . LEU A 1 89 ? 7.921 -3.896 -13.077 1.00 80.56 89 LEU A N 1
ATOM 736 C CA . LEU A 1 89 ? 9.196 -3.181 -12.974 1.00 80.56 89 LEU A CA 1
ATOM 737 C C . LEU A 1 89 ? 9.693 -2.652 -14.331 1.00 80.56 89 LEU A C 1
ATOM 739 O O . LEU A 1 89 ? 10.441 -1.679 -14.380 1.00 80.56 89 LEU A O 1
ATOM 743 N N . ARG A 1 90 ? 9.270 -3.255 -15.449 1.00 81.56 90 ARG A N 1
ATOM 744 C CA . ARG A 1 90 ? 9.641 -2.803 -16.804 1.00 81.56 90 ARG A CA 1
ATOM 745 C C . ARG A 1 90 ? 8.766 -1.652 -17.290 1.00 81.56 90 ARG A C 1
ATOM 747 O O . ARG A 1 90 ? 9.258 -0.754 -17.986 1.00 81.56 90 ARG A O 1
ATOM 754 N N . SER A 1 91 ? 7.482 -1.693 -16.946 1.00 81.44 91 SER A N 1
ATOM 755 C CA . SER A 1 91 ? 6.462 -0.738 -17.368 1.00 81.44 91 SER A CA 1
ATOM 756 C C . SER A 1 91 ? 5.474 -0.480 -16.233 1.00 81.44 91 SER A C 1
ATOM 758 O O . SER A 1 91 ? 4.337 -0.952 -16.265 1.00 81.44 91 SER A O 1
ATOM 760 N N . TRP A 1 92 ? 5.917 0.290 -15.240 1.00 85.81 92 TRP A N 1
ATOM 761 C CA . TRP A 1 92 ? 5.082 0.628 -14.093 1.00 85.81 92 TRP A CA 1
ATOM 762 C C . TRP A 1 92 ? 3.902 1.513 -14.527 1.00 85.81 92 TRP A C 1
ATOM 764 O O . TRP A 1 92 ? 4.133 2.535 -15.182 1.00 85.81 92 TRP A O 1
ATOM 774 N N . PRO A 1 93 ? 2.652 1.136 -14.212 1.00 87.69 93 PRO A N 1
ATOM 775 C CA . PRO A 1 93 ? 1.483 1.932 -14.563 1.00 87.69 93 PRO A CA 1
ATOM 776 C C . PRO A 1 93 ? 1.395 3.190 -13.677 1.00 87.69 93 PRO A C 1
ATOM 778 O O . PRO A 1 93 ? 1.868 3.171 -12.538 1.00 87.69 93 PRO A O 1
ATOM 781 N N . PRO A 1 94 ? 0.794 4.286 -14.174 1.00 88.06 94 PRO A N 1
ATOM 782 C CA . PRO A 1 94 ? 0.606 5.500 -13.380 1.00 88.06 94 PRO A CA 1
ATOM 783 C C . PRO A 1 94 ? -0.334 5.251 -12.198 1.00 88.06 94 PRO A C 1
ATOM 785 O O . PRO A 1 94 ? -0.075 5.727 -11.104 1.00 88.06 94 PRO A O 1
ATOM 788 N N . ASP A 1 95 ? -1.369 4.436 -12.388 1.00 90.50 95 ASP A N 1
ATOM 789 C CA . ASP A 1 95 ? -2.329 4.095 -11.347 1.00 90.50 95 ASP A CA 1
ATOM 790 C C . ASP A 1 95 ? -2.222 2.609 -11.011 1.00 90.50 95 ASP A C 1
ATOM 792 O O . ASP A 1 95 ? -2.342 1.742 -11.882 1.00 90.50 95 ASP A O 1
ATOM 796 N N . VAL A 1 96 ? -1.990 2.310 -9.732 1.00 91.88 96 VAL A N 1
ATOM 797 C CA . VAL A 1 96 ? -1.962 0.942 -9.206 1.00 91.88 96 VAL A CA 1
ATOM 798 C C . VAL A 1 96 ? -3.033 0.793 -8.144 1.00 91.88 96 VAL A C 1
ATOM 800 O O . VAL A 1 96 ? -3.038 1.509 -7.142 1.00 91.88 96 VAL A O 1
ATOM 803 N N . PHE A 1 97 ? -3.898 -0.198 -8.321 1.00 93.06 97 PHE A N 1
ATOM 804 C CA . PHE A 1 97 ? -4.827 -0.623 -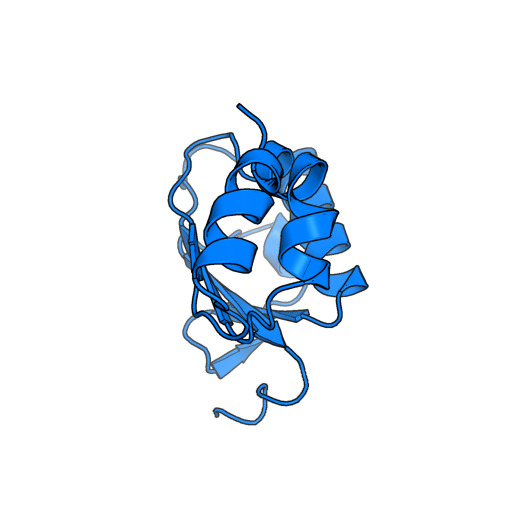7.289 1.00 93.06 97 PHE A CA 1
ATOM 805 C C . PHE A 1 97 ? -4.224 -1.784 -6.501 1.00 93.06 97 PHE A C 1
ATOM 807 O O . PHE A 1 97 ? -3.913 -2.831 -7.067 1.00 93.06 97 PHE A O 1
ATOM 814 N N . TRP A 1 98 ? -4.106 -1.632 -5.186 1.00 93.56 98 TRP A N 1
ATOM 815 C CA . TRP A 1 98 ? -3.805 -2.730 -4.273 1.00 93.56 98 TRP A CA 1
ATOM 816 C C . TRP A 1 98 ? -5.107 -3.255 -3.691 1.00 93.56 98 TRP A C 1
ATOM 818 O O . TRP A 1 98 ? -5.790 -2.547 -2.949 1.00 93.56 98 TRP A O 1
ATOM 828 N N . MET A 1 99 ? -5.446 -4.499 -4.009 1.00 92.19 99 MET A N 1
ATOM 829 C CA . MET A 1 99 ? -6.692 -5.134 -3.580 1.00 92.19 99 MET A CA 1
ATOM 830 C C . MET A 1 99 ? -6.386 -6.360 -2.732 1.00 92.19 99 MET A C 1
ATOM 832 O O . MET A 1 99 ? -5.545 -7.168 -3.109 1.00 92.19 99 MET A O 1
ATOM 836 N N . LYS A 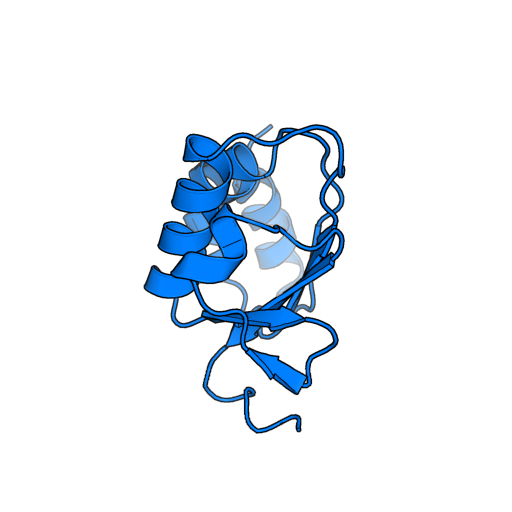1 100 ? -7.044 -6.534 -1.583 1.00 90.00 100 LYS A N 1
ATOM 837 C CA . LYS A 1 100 ? -6.904 -7.787 -0.818 1.00 90.00 100 LYS A CA 1
ATOM 838 C C . LYS A 1 100 ? -7.456 -8.961 -1.630 1.00 90.00 100 LYS A C 1
ATOM 840 O O . LYS A 1 100 ? -8.544 -8.837 -2.181 1.00 90.00 100 LYS A O 1
ATOM 845 N N . MET A 1 101 ? -6.763 -10.105 -1.647 1.00 71.00 101 MET A N 1
ATOM 846 C CA . MET A 1 101 ? -7.143 -11.283 -2.459 1.00 71.00 101 MET A CA 1
ATOM 847 C C . MET A 1 101 ? -8.591 -11.758 -2.255 1.00 71.00 101 MET A C 1
ATOM 849 O O . MET A 1 101 ? -9.222 -12.226 -3.189 1.00 71.00 101 MET A O 1
ATOM 853 N N . ASN A 1 102 ? -9.180 -11.564 -1.074 1.00 67.81 102 ASN A N 1
ATOM 854 C CA . ASN A 1 102 ? -10.588 -11.919 -0.836 1.00 67.81 102 ASN A CA 1
ATOM 855 C C . ASN A 1 102 ? -11.586 -11.068 -1.654 1.00 67.81 102 ASN A C 1
ATOM 857 O O . ASN A 1 102 ? -12.785 -11.315 -1.602 1.00 67.81 102 ASN A O 1
ATOM 861 N N . LEU A 1 103 ? -11.104 -10.031 -2.340 1.00 57.78 103 LEU A N 1
ATOM 862 C CA . LEU A 1 103 ? -11.864 -9.107 -3.177 1.00 57.78 103 LEU A CA 1
ATOM 863 C C . LEU A 1 103 ? -11.351 -9.081 -4.620 1.00 57.78 103 LEU A C 1
ATOM 865 O O . LEU A 1 103 ? -11.839 -8.280 -5.409 1.00 57.78 103 LEU A O 1
ATOM 869 N N . SER A 1 104 ? -10.388 -9.931 -4.988 1.00 54.34 104 SER A N 1
ATOM 870 C CA . SER A 1 104 ? -9.910 -10.017 -6.373 1.00 54.34 104 SER A CA 1
ATOM 871 C C . SER A 1 104 ? -10.885 -10.748 -7.308 1.00 54.34 104 SER A C 1
ATOM 873 O O . SER A 1 104 ? -10.526 -10.995 -8.446 1.00 54.34 104 SER A O 1
ATOM 875 N N . GLU A 1 105 ? -12.080 -11.108 -6.820 1.00 54.34 105 GLU A N 1
ATOM 876 C CA . GLU A 1 105 ? -13.245 -11.524 -7.626 1.00 54.34 105 GLU A CA 1
ATOM 877 C C . GLU A 1 105 ? -14.130 -10.326 -8.029 1.00 54.34 105 GLU A C 1
ATOM 879 O O . GLU A 1 105 ? -15.197 -10.482 -8.628 1.00 54.34 105 GLU A O 1
ATOM 884 N N . ILE A 1 106 ? -13.749 -9.105 -7.632 1.00 54.56 106 ILE A N 1
ATOM 885 C CA . ILE A 1 106 ? -14.333 -7.884 -8.179 1.00 54.56 106 ILE A CA 1
ATOM 886 C C . ILE A 1 106 ? -13.709 -7.735 -9.572 1.00 54.56 106 ILE A C 1
ATOM 888 O O . ILE A 1 106 ? -12.630 -7.161 -9.690 1.00 54.56 106 ILE A O 1
ATOM 892 N N . CYS A 1 107 ? -14.418 -8.280 -10.567 1.00 55.84 107 CYS A N 1
ATOM 893 C CA . CYS A 1 107 ? -13.968 -8.750 -11.890 1.00 55.84 107 CYS A CA 1
ATOM 894 C C . CYS A 1 107 ? -13.537 -10.238 -11.872 1.00 55.84 107 CYS A C 1
ATOM 896 O O . CYS A 1 107 ? -14.023 -10.956 -12.767 1.00 55.84 107 CYS A O 1
#

Foldseek 3Di:
DALCVCVVVCVVVVAAEDEEEADDEPCLLRNLVRVVVVVVRHPHQKYKYFYDQVDLDLVSVVSNVCSLVVVQWFKADPLQHTDDPVVCSVHPDRIIMTGHPVCSVVD

Organism: NCBI:txid433720